Protein AF-A0A9E2HJ17-F1 (afdb_monomer)

Solvent-accessible surface area (backbone atoms only — not comparable to full-atom values): 7334 Å² total; per-residue (Å²): 143,84,84,82,85,88,83,82,88,79,86,78,78,77,70,79,80,79,81,76,82,75,83,79,79,85,82,85,79,86,77,87,84,77,80,86,68,74,81,75,78,75,72,76,76,57,69,73,52,72,74,50,49,52,50,39,51,53,25,51,50,48,34,54,52,42,54,51,50,44,49,52,54,50,54,52,13,62,75,70,77,48,70,49,74,68,57,48,53,50,44,53,54,44,50,54,50,38,52,55,27,49,51,52,39,54,54,53,52,53,48,50,74,102

pLDDT: mean 78.26, std 23.68, range [36.0, 98.75]

Structure (mmCIF, N/CA/C/O backbone):
data_AF-A0A9E2HJ17-F1
#
_entry.id   AF-A0A9E2HJ17-F1
#
loop_
_atom_site.group_PDB
_atom_site.id
_atom_site.type_symbol
_atom_site.label_atom_id
_atom_site.label_alt_id
_atom_site.label_comp_id
_atom_site.label_asym_id
_atom_site.label_entity_id
_atom_site.label_seq_id
_atom_site.pdbx_PDB_ins_code
_atom_site.Cartn_x
_atom_site.Cartn_y
_atom_site.Cartn_z
_atom_site.occupancy
_atom_site.B_iso_or_equiv
_atom_site.auth_seq_id
_atom_site.auth_comp_id
_atom_site.auth_asym_id
_atom_site.auth_atom_id
_atom_site.pdbx_PDB_model_num
ATOM 1 N N . MET A 1 1 ? -19.954 -26.452 17.929 1.00 43.22 1 MET A N 1
ATOM 2 C CA . MET A 1 1 ? -19.230 -27.488 17.163 1.00 43.22 1 MET A CA 1
ATOM 3 C C . MET A 1 1 ? -20.117 -28.012 16.048 1.00 43.22 1 MET A C 1
ATOM 5 O O . MET A 1 1 ? -21.086 -28.692 16.349 1.00 43.22 1 MET A O 1
ATOM 9 N N . LYS A 1 2 ? -19.811 -27.664 14.796 1.00 36.91 2 LYS A N 1
ATOM 10 C CA . LYS A 1 2 ? -20.269 -28.336 13.571 1.00 36.91 2 LYS A CA 1
ATOM 11 C C . LYS A 1 2 ? -19.187 -28.067 12.529 1.00 36.91 2 LYS A C 1
ATOM 13 O O . LYS A 1 2 ? -18.967 -26.927 12.139 1.00 36.91 2 LYS A O 1
ATOM 18 N N . LEU A 1 3 ? -18.428 -29.116 12.251 1.00 43.62 3 LEU A N 1
ATOM 19 C CA . LEU A 1 3 ? -17.345 -29.163 11.284 1.00 43.62 3 LEU A CA 1
ATOM 20 C C . LEU A 1 3 ? -17.895 -29.310 9.864 1.00 43.62 3 LEU A C 1
ATOM 22 O O . LEU A 1 3 ? -19.017 -29.781 9.682 1.00 43.62 3 LEU A O 1
ATOM 26 N N . ALA A 1 4 ? -16.969 -29.067 8.935 1.00 42.72 4 ALA A N 1
ATOM 27 C CA . ALA A 1 4 ? -16.824 -29.656 7.605 1.00 42.72 4 ALA A CA 1
ATOM 28 C C . ALA A 1 4 ? -17.334 -28.763 6.457 1.00 42.72 4 ALA A C 1
ATOM 30 O O . ALA A 1 4 ? -18.522 -28.497 6.350 1.00 42.72 4 ALA A O 1
ATOM 31 N N . LEU A 1 5 ? -16.436 -28.112 5.709 1.00 40.88 5 LEU A N 1
ATOM 32 C CA . LEU A 1 5 ? -15.551 -28.643 4.650 1.00 40.88 5 LEU A CA 1
ATOM 33 C C . LEU A 1 5 ? -16.225 -28.595 3.267 1.00 40.88 5 LEU A C 1
ATOM 35 O O . LEU A 1 5 ? -17.359 -29.024 3.104 1.00 40.88 5 LEU A O 1
ATOM 39 N N . VAL A 1 6 ? -15.405 -28.199 2.286 1.00 38.47 6 VAL A N 1
ATOM 40 C CA . VAL A 1 6 ? -15.526 -28.383 0.827 1.00 38.47 6 VAL A CA 1
ATOM 41 C C . VAL A 1 6 ? -16.200 -27.258 0.029 1.00 38.47 6 VAL A C 1
ATOM 43 O O . VAL A 1 6 ? -17.416 -27.204 -0.092 1.00 38.47 6 VAL A O 1
ATOM 46 N N . ALA A 1 7 ? -15.365 -26.458 -0.647 1.00 37.69 7 ALA A N 1
ATOM 47 C CA . ALA A 1 7 ? -15.406 -26.325 -2.110 1.00 37.69 7 ALA A CA 1
ATOM 48 C C . ALA A 1 7 ? -14.072 -25.753 -2.636 1.00 37.69 7 ALA A C 1
ATOM 50 O O . ALA A 1 7 ? -13.861 -24.548 -2.726 1.00 37.69 7 ALA A O 1
ATOM 51 N N . LEU A 1 8 ? -13.158 -26.675 -2.942 1.00 44.56 8 LEU A N 1
ATOM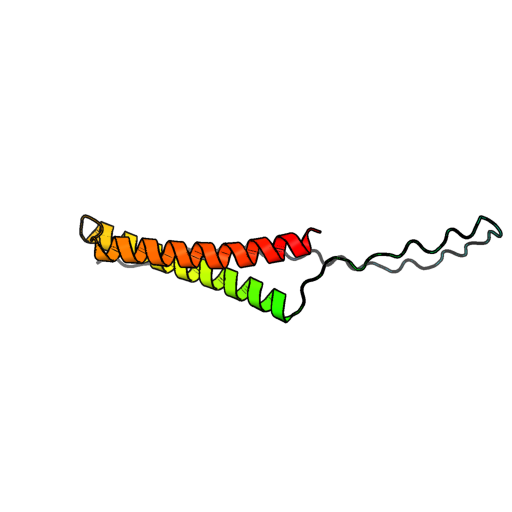 52 C CA . LEU A 1 8 ? -12.113 -26.531 -3.959 1.00 44.56 8 LEU A CA 1
ATOM 53 C C . LEU A 1 8 ? -12.779 -26.422 -5.352 1.00 44.56 8 LEU A C 1
ATOM 55 O O . LEU A 1 8 ? -13.918 -26.863 -5.489 1.00 44.56 8 LEU A O 1
ATOM 59 N N . LEU A 1 9 ? -12.018 -25.960 -6.360 1.00 36.00 9 LEU A N 1
ATOM 60 C CA . LEU A 1 9 ? -12.341 -25.761 -7.796 1.00 36.00 9 LEU A CA 1
ATOM 61 C C . LEU A 1 9 ? -12.980 -24.386 -8.113 1.00 36.00 9 LEU A C 1
ATOM 63 O O . LEU A 1 9 ? -14.038 -24.061 -7.603 1.00 36.00 9 LEU A O 1
ATOM 67 N N . ALA A 1 10 ? -12.419 -23.513 -8.954 1.00 40.06 10 ALA A N 1
ATOM 68 C CA . ALA A 1 10 ? -11.707 -23.782 -10.195 1.00 40.06 10 ALA A CA 1
ATOM 69 C C . ALA A 1 10 ? -10.599 -22.744 -10.451 1.00 40.06 10 ALA A C 1
ATOM 71 O O . ALA A 1 10 ? -10.860 -21.561 -10.664 1.00 40.06 10 ALA A O 1
ATOM 72 N N . ALA A 1 11 ? -9.354 -23.216 -10.503 1.00 40.12 11 ALA A N 1
ATOM 73 C CA . ALA A 1 11 ? -8.292 -22.513 -11.201 1.00 40.12 11 ALA A CA 1
ATOM 74 C C . ALA A 1 11 ? -8.586 -22.617 -12.705 1.00 40.12 11 ALA A C 1
ATOM 76 O O . ALA A 1 11 ? -8.308 -23.637 -13.336 1.00 40.12 11 ALA A O 1
ATOM 77 N N . ALA A 1 12 ? -9.200 -21.582 -13.274 1.00 42.56 12 ALA A N 1
ATOM 78 C CA . ALA A 1 12 ? -9.213 -21.398 -14.715 1.00 42.56 12 ALA A CA 1
ATOM 79 C C . ALA A 1 12 ? -7.784 -21.038 -15.134 1.00 42.56 12 ALA A C 1
ATOM 81 O O . ALA A 1 12 ? -7.357 -19.889 -15.038 1.00 42.56 12 ALA A O 1
ATOM 82 N N . VAL A 1 13 ? -7.027 -22.054 -15.544 1.00 42.28 13 VAL A N 1
ATOM 83 C CA . VAL A 1 13 ? -5.746 -21.893 -16.228 1.00 42.28 13 VAL A CA 1
ATOM 84 C C . VAL A 1 13 ? -6.040 -21.199 -17.555 1.00 42.28 13 VAL A C 1
ATOM 86 O O . VAL A 1 13 ? -6.326 -21.838 -18.565 1.00 42.28 13 VAL A O 1
ATOM 89 N N . ALA A 1 14 ? -6.011 -19.870 -17.547 1.00 42.00 14 ALA A N 1
ATOM 90 C CA . ALA A 1 14 ? -5.813 -19.094 -18.755 1.00 42.00 14 ALA A CA 1
ATOM 91 C C . ALA A 1 14 ? -4.379 -19.382 -19.213 1.00 42.00 14 ALA A C 1
ATOM 93 O O . ALA A 1 14 ? -3.420 -18.786 -18.727 1.00 42.00 14 ALA A O 1
ATOM 94 N N . ALA A 1 15 ? -4.223 -20.384 -20.078 1.00 49.59 15 ALA A N 1
ATOM 95 C CA . ALA A 1 15 ? -2.949 -20.662 -20.715 1.00 49.59 15 ALA A CA 1
ATOM 96 C C . ALA A 1 15 ? -2.465 -19.381 -21.422 1.00 49.59 15 ALA A C 1
ATOM 98 O O . ALA A 1 15 ? -3.248 -18.772 -22.159 1.00 49.59 15 ALA A O 1
ATOM 99 N N . PRO A 1 16 ? -1.207 -18.949 -21.237 1.00 48.25 16 PRO A N 1
ATOM 100 C CA . PRO A 1 16 ? -0.665 -17.892 -22.067 1.00 48.25 16 PRO A CA 1
ATOM 101 C C . PRO A 1 16 ? -0.603 -18.419 -23.501 1.00 48.25 16 PRO A C 1
ATOM 103 O O . PRO A 1 16 ? 0.010 -19.451 -23.778 1.00 48.25 16 PRO A O 1
ATOM 106 N N . VAL A 1 17 ? -1.264 -17.717 -24.419 1.00 57.00 17 VAL A N 1
ATOM 107 C CA . VAL A 1 17 ? -1.100 -17.928 -25.856 1.00 57.00 17 VAL A CA 1
ATOM 108 C C . VAL A 1 17 ? 0.362 -17.633 -26.175 1.00 57.00 17 VAL A C 1
ATOM 110 O O . VAL A 1 17 ? 0.777 -16.478 -26.242 1.00 57.00 17 VAL A O 1
ATOM 113 N N . VAL A 1 18 ? 1.169 -18.683 -26.320 1.00 50.75 18 VAL A N 1
ATOM 114 C CA . VAL A 1 18 ? 2.551 -18.560 -26.781 1.00 50.75 18 VAL A CA 1
ATOM 115 C C . VAL A 1 18 ? 2.488 -18.210 -28.263 1.00 50.75 18 VAL A C 1
ATOM 117 O O . VAL A 1 18 ? 2.288 -19.070 -29.119 1.00 50.75 18 VAL A O 1
ATOM 120 N N . TYR A 1 19 ? 2.615 -16.922 -28.566 1.00 44.03 19 TYR A N 1
ATOM 121 C CA . TYR A 1 19 ? 2.801 -16.450 -29.929 1.00 44.03 19 TYR A CA 1
ATOM 122 C C . TYR A 1 19 ? 4.219 -16.823 -30.367 1.00 44.03 19 TYR A C 1
ATOM 124 O O . TYR A 1 19 ? 5.188 -16.161 -30.000 1.00 44.03 19 TYR A O 1
ATOM 132 N N . VAL A 1 20 ? 4.351 -17.918 -31.114 1.00 52.19 20 VAL A N 1
ATOM 133 C CA . VAL A 1 20 ? 5.590 -18.259 -31.819 1.00 52.19 20 VAL A CA 1
ATOM 134 C C . VAL A 1 20 ? 5.582 -17.468 -33.127 1.00 52.19 20 VAL A C 1
ATOM 136 O O . VAL A 1 20 ? 4.769 -17.777 -34.001 1.00 52.19 20 VAL A O 1
ATOM 139 N N . PRO A 1 21 ? 6.435 -16.444 -33.310 1.00 45.16 21 PRO A N 1
ATOM 140 C CA . PRO A 1 21 ? 6.571 -15.828 -34.615 1.00 45.16 21 PRO A CA 1
ATOM 141 C C . PRO A 1 21 ? 7.279 -16.835 -35.523 1.00 45.16 21 PRO A C 1
ATOM 143 O O . PRO A 1 21 ? 8.472 -17.093 -35.382 1.00 45.16 21 PRO A O 1
ATOM 146 N N . THR A 1 22 ? 6.537 -17.428 -36.451 1.00 54.09 22 THR A N 1
ATOM 147 C CA . THR A 1 22 ? 7.115 -18.122 -37.602 1.00 54.09 22 THR A CA 1
ATOM 148 C C . THR A 1 22 ? 7.968 -17.121 -38.388 1.00 54.09 22 THR A C 1
ATOM 150 O O . THR A 1 22 ? 7.414 -16.113 -38.844 1.00 54.09 22 THR A O 1
ATOM 153 N N . PRO A 1 23 ? 9.282 -17.337 -38.585 1.00 48.03 23 PRO A N 1
ATOM 154 C CA . PRO A 1 23 ? 10.014 -16.572 -39.579 1.00 48.03 23 PRO A CA 1
ATOM 155 C C . PRO A 1 23 ? 9.534 -17.037 -40.958 1.00 48.03 23 PRO A C 1
ATOM 157 O O . PRO A 1 23 ? 9.939 -18.088 -41.445 1.00 48.03 23 PRO A O 1
ATOM 160 N N . SER A 1 24 ? 8.621 -16.282 -41.573 1.00 44.19 24 SER A N 1
ATOM 161 C CA . SER A 1 24 ? 8.373 -16.424 -43.007 1.00 44.19 24 SER A CA 1
ATOM 162 C C . SER A 1 24 ? 9.595 -15.902 -43.747 1.00 44.19 24 SER A C 1
ATOM 164 O O . SER A 1 24 ? 9.888 -14.705 -43.728 1.00 44.19 24 SER A O 1
ATOM 166 N N . ASP A 1 25 ? 10.299 -16.829 -44.378 1.00 46.66 25 ASP A N 1
ATOM 167 C CA . ASP A 1 25 ? 11.351 -16.564 -45.340 1.00 46.66 25 ASP A CA 1
ATOM 168 C C . ASP A 1 25 ? 10.880 -15.694 -46.518 1.00 46.66 25 ASP A C 1
ATOM 170 O O . ASP A 1 25 ? 9.713 -15.683 -46.913 1.00 46.66 25 ASP A O 1
ATOM 174 N N . ALA A 1 26 ? 11.881 -15.043 -47.116 1.00 52.41 26 ALA A N 1
ATOM 175 C CA . ALA A 1 26 ? 11.911 -14.455 -48.453 1.00 52.41 26 ALA A CA 1
ATOM 176 C C . ALA A 1 26 ? 11.188 -13.110 -48.671 1.00 52.41 26 ALA A C 1
ATOM 178 O O . ALA A 1 26 ? 10.121 -13.021 -49.273 1.00 52.41 26 ALA A O 1
ATOM 179 N N . GLN A 1 27 ? 11.892 -12.015 -48.366 1.00 49.31 27 GLN A N 1
ATOM 180 C CA . GLN A 1 27 ? 11.769 -10.786 -49.158 1.00 49.31 27 GLN A CA 1
ATOM 181 C C . GLN A 1 27 ? 13.082 -10.508 -49.897 1.00 49.31 27 GLN A C 1
ATOM 183 O O . GLN A 1 27 ? 13.979 -9.838 -49.390 1.00 49.31 27 GLN A O 1
ATOM 188 N N . VAL A 1 28 ? 13.184 -11.004 -51.134 1.00 52.47 28 VAL A N 1
ATOM 189 C CA . VAL A 1 28 ? 14.152 -10.495 -52.113 1.00 52.47 28 VAL A CA 1
ATOM 190 C C . VAL A 1 28 ? 13.616 -9.155 -52.611 1.00 52.47 28 VAL A C 1
ATOM 192 O O . VAL A 1 28 ? 12.711 -9.105 -53.441 1.00 52.47 28 VAL A O 1
ATOM 195 N N . ARG A 1 29 ? 14.146 -8.049 -52.082 1.00 47.75 29 ARG A N 1
ATOM 196 C CA . ARG A 1 29 ? 13.788 -6.702 -52.539 1.00 47.75 29 ARG A CA 1
ATOM 197 C C . ARG A 1 29 ? 14.810 -6.220 -53.566 1.00 47.75 29 ARG A C 1
ATOM 199 O O . ARG A 1 29 ? 15.826 -5.621 -53.227 1.00 47.75 29 ARG A O 1
ATOM 206 N N . VAL A 1 30 ? 14.518 -6.499 -54.834 1.00 53.19 30 VAL A N 1
ATOM 207 C CA . VAL A 1 30 ? 15.113 -5.811 -55.987 1.00 53.19 30 VAL A CA 1
ATOM 208 C C . VAL A 1 30 ? 14.512 -4.406 -56.023 1.00 53.19 30 VAL A C 1
ATOM 210 O O . VAL A 1 30 ? 13.292 -4.258 -56.027 1.00 53.19 30 VAL A O 1
ATOM 213 N N . GLY A 1 31 ? 15.341 -3.366 -55.989 1.00 48.31 31 GLY A N 1
ATOM 214 C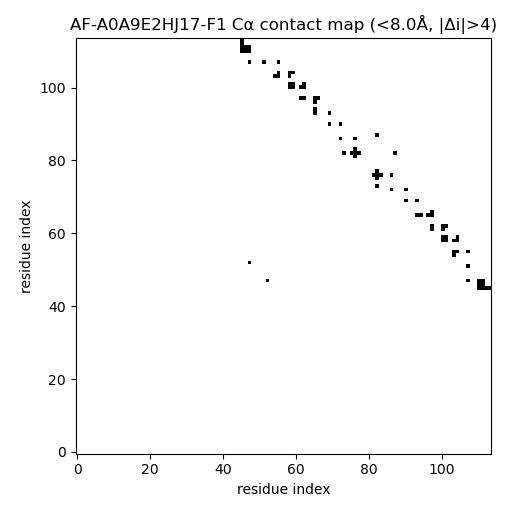 CA . GLY A 1 31 ? 14.846 -1.989 -56.006 1.00 48.31 31 GLY A CA 1
ATOM 215 C C . GLY A 1 31 ? 15.884 -0.984 -55.542 1.00 48.31 31 GLY A C 1
ATOM 216 O O . GLY A 1 31 ? 15.854 -0.509 -54.411 1.00 48.31 31 GLY A O 1
ATOM 217 N N . SER A 1 32 ? 16.816 -0.675 -56.436 1.00 56.75 32 SER A N 1
ATOM 218 C CA . SER A 1 32 ? 17.739 0.447 -56.334 1.00 56.75 32 SER A CA 1
ATOM 219 C C . SER A 1 32 ? 16.993 1.779 -56.186 1.00 56.75 32 SER A C 1
ATOM 221 O O . SER A 1 32 ? 16.205 2.142 -57.055 1.00 56.75 32 SER A O 1
ATOM 223 N N . GLY A 1 33 ? 17.336 2.540 -55.145 1.00 59.94 33 GLY A N 1
ATOM 224 C CA . GLY A 1 33 ? 17.196 3.997 -55.133 1.00 59.94 33 GLY A CA 1
ATOM 225 C C . GLY A 1 33 ? 15.937 4.562 -54.474 1.00 59.94 33 GLY A C 1
ATOM 226 O O . GLY A 1 33 ? 14.975 4.895 -55.150 1.00 59.94 33 GLY A O 1
ATOM 227 N N . ALA A 1 34 ? 16.015 4.831 -53.169 1.00 46.91 34 ALA A N 1
ATOM 228 C CA . ALA A 1 34 ? 15.338 5.972 -52.553 1.00 46.91 34 ALA A CA 1
ATOM 229 C C . ALA A 1 34 ? 16.028 6.325 -51.226 1.00 46.91 34 ALA A C 1
ATOM 231 O O . ALA A 1 34 ? 16.000 5.555 -50.275 1.00 46.91 34 ALA A O 1
ATOM 232 N N . ARG A 1 35 ? 16.706 7.477 -51.243 1.00 50.38 35 ARG A N 1
ATOM 233 C CA . ARG A 1 35 ? 17.081 8.376 -50.138 1.00 50.38 35 ARG A CA 1
ATOM 234 C C . ARG A 1 35 ? 17.291 7.733 -48.761 1.00 50.38 35 ARG A C 1
ATOM 236 O O . ARG A 1 35 ? 16.365 7.364 -48.053 1.00 50.38 35 ARG A O 1
ATOM 243 N N . ARG A 1 36 ? 18.567 7.710 -48.382 1.00 52.72 36 ARG A N 1
ATOM 244 C CA . ARG A 1 36 ? 19.105 7.360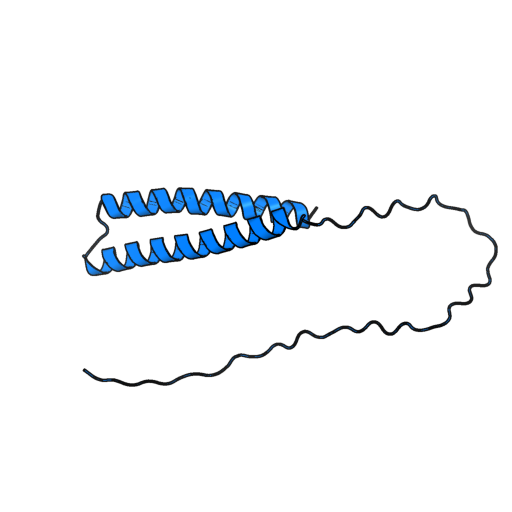 -47.070 1.00 52.72 36 ARG A CA 1
ATOM 245 C C . ARG A 1 36 ? 18.594 8.364 -46.025 1.00 52.72 36 ARG A C 1
ATOM 247 O O . ARG A 1 36 ? 19.293 9.319 -45.702 1.00 52.72 36 ARG A O 1
ATOM 254 N N . ASP A 1 37 ? 17.373 8.169 -45.530 1.00 58.44 37 ASP A N 1
ATOM 255 C CA . ASP A 1 37 ? 16.981 8.739 -44.243 1.00 58.44 37 ASP A CA 1
ATOM 256 C C . ASP A 1 37 ? 18.007 8.258 -43.202 1.00 58.44 37 ASP A C 1
ATOM 258 O O . ASP A 1 37 ? 18.357 7.068 -43.195 1.00 58.44 37 ASP A O 1
ATOM 262 N N . PRO A 1 38 ? 18.561 9.146 -42.358 1.00 62.00 38 PRO A N 1
ATOM 263 C CA . PRO A 1 38 ? 19.445 8.710 -41.288 1.00 62.00 38 PRO A CA 1
ATOM 264 C C . PRO A 1 38 ? 18.683 7.695 -40.425 1.00 62.00 38 PRO A C 1
ATOM 266 O O . PRO A 1 38 ? 17.490 7.896 -40.179 1.00 62.00 38 PRO A O 1
ATOM 269 N N . PRO A 1 39 ? 19.325 6.602 -39.966 1.00 62.44 39 PRO A N 1
ATOM 270 C CA . PRO A 1 39 ? 18.647 5.599 -39.161 1.00 62.44 39 PRO A C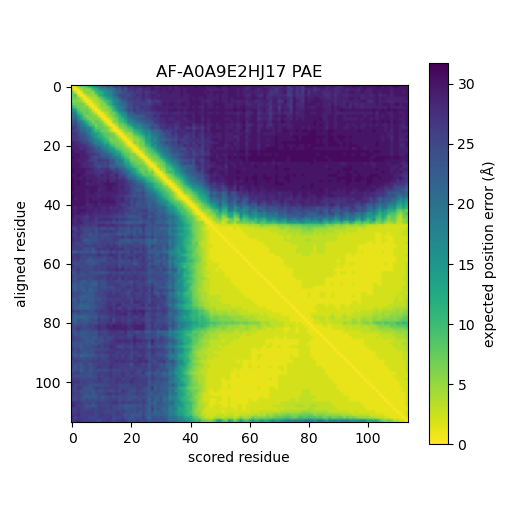A 1
ATOM 271 C C . PRO A 1 39 ? 18.029 6.301 -37.956 1.00 62.44 39 PRO A C 1
ATOM 273 O O . PRO A 1 39 ? 18.735 6.851 -37.106 1.00 62.44 39 PRO A O 1
ATOM 276 N N . ARG A 1 40 ? 16.693 6.330 -37.921 1.00 61.81 40 ARG A N 1
ATOM 277 C CA . ARG A 1 40 ? 15.915 6.818 -36.788 1.00 61.81 40 ARG A CA 1
ATOM 278 C C . ARG A 1 40 ? 16.433 6.030 -35.592 1.00 61.81 40 ARG A C 1
ATOM 280 O O . ARG A 1 40 ? 16.278 4.813 -35.563 1.00 61.81 40 ARG A O 1
ATOM 287 N N . ARG A 1 41 ? 17.149 6.690 -34.674 1.00 60.69 41 ARG A N 1
ATOM 288 C CA . ARG A 1 41 ? 17.698 6.033 -33.484 1.00 60.69 41 ARG A CA 1
ATOM 289 C C . ARG A 1 41 ? 16.512 5.426 -32.747 1.00 60.69 41 ARG A C 1
ATOM 291 O O . ARG A 1 41 ? 15.724 6.159 -32.155 1.00 60.69 41 ARG A O 1
ATOM 298 N N . VAL A 1 42 ? 16.345 4.112 -32.856 1.00 61.88 42 VAL A N 1
ATOM 299 C CA . VAL A 1 42 ? 15.340 3.376 -32.098 1.00 61.88 42 VAL A CA 1
ATOM 300 C C . VAL A 1 42 ? 15.774 3.528 -30.651 1.00 61.88 42 VAL A C 1
ATOM 302 O O . VAL A 1 42 ? 16.797 2.980 -30.242 1.00 61.88 42 VAL A O 1
ATOM 305 N N . ARG A 1 43 ? 15.079 4.390 -29.907 1.00 64.06 43 ARG A N 1
ATOM 306 C CA . ARG A 1 43 ? 15.336 4.542 -28.480 1.00 64.06 43 ARG A CA 1
ATOM 307 C C . ARG A 1 43 ? 15.065 3.172 -27.850 1.00 64.06 43 ARG A C 1
ATOM 309 O O . ARG A 1 43 ? 14.035 2.580 -28.182 1.00 64.06 43 ARG A O 1
ATOM 316 N N . PRO A 1 44 ? 15.969 2.643 -27.009 1.00 67.12 44 PRO A N 1
ATOM 317 C CA . PRO A 1 44 ? 15.689 1.421 -26.273 1.00 67.12 44 PRO A CA 1
ATOM 318 C C . PRO A 1 44 ? 14.349 1.576 -25.560 1.00 67.12 44 PRO A C 1
ATOM 320 O O . PRO A 1 44 ? 14.075 2.649 -25.015 1.00 67.12 44 PRO A O 1
ATOM 323 N N . ALA A 1 45 ? 13.520 0.532 -25.607 1.00 69.88 45 ALA A N 1
ATOM 324 C CA . ALA A 1 45 ? 12.276 0.521 -24.855 1.00 69.88 45 ALA A CA 1
ATOM 325 C C . ALA A 1 45 ? 12.576 0.804 -23.371 1.00 69.88 45 ALA A C 1
ATOM 327 O O . ALA A 1 45 ? 13.653 0.426 -22.889 1.00 69.88 45 ALA A O 1
ATOM 328 N N . PRO A 1 46 ? 11.661 1.459 -22.650 1.00 77.88 46 PRO A N 1
ATOM 329 C CA . PRO A 1 46 ? 11.854 1.761 -21.242 1.00 77.88 46 PRO A CA 1
ATOM 330 C C . PRO A 1 46 ? 11.906 0.432 -20.496 1.00 77.88 46 PRO A C 1
ATOM 332 O O . PRO A 1 46 ? 11.043 -0.426 -20.677 1.00 77.88 46 PRO A O 1
ATOM 335 N N . ARG A 1 47 ? 12.966 0.221 -19.721 1.00 87.44 47 ARG A N 1
ATOM 336 C CA . ARG A 1 47 ? 13.160 -0.995 -18.932 1.00 87.44 47 ARG A CA 1
ATOM 337 C C . ARG A 1 47 ? 13.647 -0.610 -17.548 1.00 87.44 47 ARG A C 1
ATOM 339 O O . ARG A 1 47 ? 14.415 0.348 -17.401 1.00 87.44 47 ARG A O 1
ATOM 346 N N . LEU A 1 48 ? 13.173 -1.350 -16.559 1.00 92.75 48 LEU A N 1
ATOM 347 C CA . LEU A 1 48 ? 13.743 -1.325 -15.225 1.00 92.75 48 LEU A CA 1
ATOM 348 C C . LEU A 1 48 ? 15.071 -2.088 -15.241 1.00 92.75 48 LEU A C 1
ATOM 350 O O . LEU A 1 48 ? 15.306 -2.949 -16.092 1.00 92.75 48 LEU A O 1
ATOM 354 N N . THR A 1 49 ? 15.977 -1.720 -14.345 1.00 94.94 49 THR A N 1
ATOM 355 C CA . THR A 1 49 ? 17.105 -2.590 -14.004 1.00 94.94 49 THR A CA 1
ATOM 356 C C . THR A 1 49 ? 16.613 -3.729 -13.111 1.00 94.94 49 THR A C 1
ATOM 358 O O . THR A 1 49 ? 15.586 -3.590 -12.456 1.00 94.94 49 THR A O 1
ATOM 361 N N . GLU A 1 50 ? 17.362 -4.827 -13.021 1.00 95.31 50 GLU A N 1
ATOM 362 C CA . GLU A 1 50 ? 17.040 -5.948 -12.118 1.00 95.31 50 GLU A CA 1
ATOM 363 C C . GLU A 1 50 ? 16.803 -5.466 -10.674 1.00 95.31 50 GLU A C 1
ATOM 365 O O . GLU A 1 50 ? 15.758 -5.716 -10.088 1.00 95.31 50 GLU A O 1
ATOM 370 N N . ALA A 1 51 ? 17.694 -4.614 -10.156 1.00 96.94 51 ALA A N 1
ATOM 371 C CA . ALA A 1 51 ? 17.542 -4.024 -8.826 1.00 96.94 51 ALA A CA 1
ATOM 372 C C . ALA A 1 51 ? 16.305 -3.113 -8.673 1.00 96.94 51 ALA A C 1
ATOM 374 O O . ALA A 1 51 ? 15.848 -2.876 -7.557 1.00 96.94 51 ALA A O 1
ATOM 375 N N . GLU A 1 52 ? 15.792 -2.531 -9.757 1.00 97.38 52 GLU A N 1
ATOM 376 C CA . GLU A 1 52 ? 14.545 -1.760 -9.738 1.00 97.38 52 GLU A CA 1
ATOM 377 C C . GLU A 1 52 ? 13.318 -2.673 -9.793 1.00 97.38 52 GLU A C 1
ATOM 379 O O . GLU A 1 52 ? 12.341 -2.397 -9.103 1.00 97.38 52 GLU A O 1
ATOM 384 N N . GLU A 1 53 ? 13.369 -3.763 -10.559 1.00 96.94 53 GLU A N 1
ATOM 385 C CA . GLU A 1 53 ? 12.317 -4.784 -10.569 1.00 96.94 53 GLU A CA 1
ATOM 386 C C . GLU A 1 53 ? 12.174 -5.423 -9.186 1.00 96.94 53 GLU A C 1
ATOM 388 O O . GLU A 1 53 ? 11.069 -5.455 -8.646 1.00 96.94 53 GLU A O 1
ATOM 393 N N . ASP A 1 54 ? 13.289 -5.801 -8.558 1.00 98.12 54 ASP A N 1
ATOM 394 C CA . ASP A 1 54 ? 13.309 -6.336 -7.193 1.00 98.12 54 ASP A CA 1
ATOM 395 C C . ASP A 1 54 ? 12.692 -5.359 -6.189 1.00 98.12 54 ASP A C 1
ATOM 397 O O . ASP A 1 54 ? 11.871 -5.739 -5.356 1.00 98.12 54 ASP A O 1
ATOM 401 N N . ARG A 1 55 ? 13.037 -4.067 -6.286 1.00 97.88 55 ARG A N 1
ATOM 402 C CA . ARG A 1 55 ? 12.442 -3.026 -5.432 1.00 97.88 55 ARG A CA 1
ATOM 403 C C . ARG A 1 55 ? 10.948 -2.859 -5.676 1.00 97.88 55 ARG A C 1
ATOM 405 O O . ARG A 1 55 ? 10.219 -2.599 -4.724 1.00 97.88 55 ARG A O 1
ATOM 412 N N . MET A 1 56 ? 10.491 -2.974 -6.922 1.00 98.00 56 MET A N 1
ATOM 413 C CA . MET A 1 56 ? 9.069 -2.890 -7.249 1.00 98.00 56 MET A CA 1
ATOM 414 C C . MET A 1 56 ? 8.301 -4.071 -6.652 1.00 98.00 56 MET A C 1
ATOM 416 O O . MET A 1 56 ? 7.235 -3.862 -6.077 1.00 98.00 56 MET A O 1
ATOM 420 N N . TYR A 1 57 ? 8.835 -5.291 -6.761 1.00 98.06 57 TYR A N 1
ATOM 421 C CA . TYR A 1 57 ? 8.229 -6.473 -6.149 1.00 98.06 57 TYR A CA 1
ATOM 422 C C . TYR A 1 57 ? 8.213 -6.369 -4.625 1.00 98.06 57 TYR A C 1
ATOM 424 O O . TYR A 1 57 ? 7.146 -6.483 -4.034 1.00 98.06 57 TYR A O 1
ATOM 432 N N . ALA A 1 58 ? 9.339 -6.011 -4.004 1.00 98.50 58 ALA A N 1
ATOM 433 C CA . ALA A 1 58 ? 9.415 -5.818 -2.558 1.00 98.50 58 ALA A CA 1
ATOM 434 C C . ALA A 1 58 ? 8.431 -4.748 -2.050 1.00 98.50 58 ALA A C 1
ATOM 436 O O . ALA A 1 58 ? 7.792 -4.935 -1.020 1.00 98.50 58 ALA A O 1
ATOM 437 N N . ALA A 1 59 ? 8.263 -3.639 -2.780 1.00 98.56 59 ALA A N 1
ATOM 438 C CA . ALA A 1 59 ? 7.293 -2.606 -2.418 1.00 98.56 59 A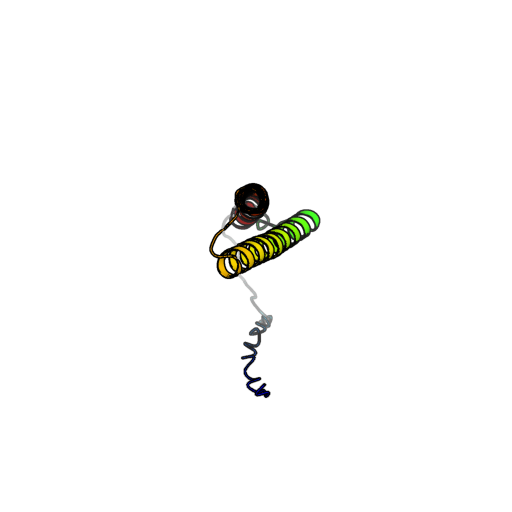LA A CA 1
ATOM 439 C C . ALA A 1 59 ? 5.840 -3.097 -2.540 1.00 98.56 59 ALA A C 1
ATOM 441 O O . ALA A 1 59 ? 4.995 -2.716 -1.733 1.00 98.56 59 ALA A O 1
ATOM 442 N N . ARG A 1 60 ? 5.532 -3.944 -3.530 1.00 98.62 60 ARG A N 1
ATOM 443 C CA . ARG A 1 60 ? 4.203 -4.560 -3.674 1.00 98.62 60 ARG A CA 1
ATOM 444 C C . ARG A 1 60 ? 3.920 -5.555 -2.552 1.00 98.62 60 ARG A C 1
ATOM 446 O O . ARG A 1 60 ? 2.823 -5.519 -2.002 1.00 98.62 60 ARG A O 1
ATOM 453 N N . ASP A 1 61 ? 4.903 -6.370 -2.187 1.00 98.75 61 ASP A N 1
ATOM 454 C CA . ASP A 1 61 ? 4.797 -7.294 -1.057 1.00 98.75 61 ASP A CA 1
ATOM 455 C C . ASP A 1 61 ? 4.594 -6.523 0.256 1.00 98.75 61 ASP A C 1
ATOM 457 O O . ASP A 1 61 ? 3.670 -6.827 1.007 1.00 98.75 61 ASP A O 1
ATOM 461 N N . GLU A 1 62 ? 5.346 -5.438 0.484 1.00 98.50 62 GLU A N 1
ATOM 462 C CA . GLU A 1 62 ? 5.159 -4.590 1.669 1.00 98.50 62 GLU A CA 1
ATOM 463 C C . GLU A 1 62 ? 3.748 -3.982 1.732 1.00 98.50 62 GLU A C 1
ATOM 465 O O . GLU A 1 62 ? 3.167 -3.903 2.813 1.00 98.50 62 GLU A O 1
ATOM 470 N N . ILE A 1 63 ? 3.159 -3.575 0.601 1.00 98.75 63 ILE A N 1
ATOM 471 C CA . ILE A 1 63 ? 1.769 -3.088 0.575 1.00 98.75 63 ILE A CA 1
ATOM 472 C C . ILE A 1 63 ? 0.801 -4.188 1.018 1.00 98.75 63 ILE A C 1
ATOM 474 O O . ILE A 1 63 ? -0.087 -3.913 1.822 1.00 98.75 63 ILE A O 1
ATOM 478 N N . LEU A 1 64 ? 0.966 -5.414 0.514 1.00 98.62 64 LEU A N 1
ATOM 479 C CA . LEU A 1 64 ? 0.104 -6.545 0.870 1.00 98.62 64 LEU A CA 1
ATOM 480 C C . LEU A 1 64 ? 0.227 -6.913 2.352 1.00 98.62 64 LEU A C 1
ATOM 482 O O . LEU A 1 64 ? -0.790 -7.142 3.013 1.00 98.62 64 LEU A O 1
ATOM 486 N N . ASP A 1 65 ? 1.449 -6.925 2.878 1.00 98.62 65 ASP A N 1
ATOM 487 C CA . ASP A 1 65 ? 1.719 -7.200 4.288 1.00 98.62 65 ASP A CA 1
ATOM 488 C C . ASP A 1 65 ? 1.095 -6.126 5.185 1.00 98.62 65 ASP A C 1
ATOM 490 O O . ASP A 1 65 ? 0.369 -6.440 6.131 1.00 98.62 65 ASP A O 1
ATOM 494 N N . VAL A 1 66 ? 1.308 -4.850 4.851 1.00 98.69 66 VAL A N 1
ATOM 495 C CA . VAL A 1 66 ? 0.755 -3.720 5.605 1.00 98.69 66 VAL A CA 1
ATOM 496 C C . VAL A 1 66 ? -0.774 -3.702 5.543 1.00 98.69 66 VAL A C 1
ATOM 498 O O . VAL A 1 66 ? -1.422 -3.486 6.568 1.00 98.69 66 VAL A O 1
ATOM 501 N N . ASP A 1 67 ? -1.374 -3.959 4.378 1.00 98.69 67 ASP A N 1
ATOM 502 C CA . ASP A 1 67 ? -2.832 -4.026 4.235 1.00 98.69 67 ASP A CA 1
ATOM 503 C C . ASP A 1 67 ? -3.421 -5.182 5.058 1.00 98.69 67 ASP A C 1
ATOM 505 O O . ASP A 1 67 ? -4.461 -5.020 5.706 1.00 98.69 67 ASP A O 1
ATOM 509 N N . SER A 1 68 ? -2.721 -6.318 5.112 1.00 98.75 68 SER A N 1
ATOM 510 C CA . SER A 1 68 ? -3.094 -7.460 5.951 1.00 98.75 68 SER A CA 1
ATOM 511 C C . SER A 1 68 ? -3.003 -7.125 7.443 1.00 98.75 68 SER A C 1
ATOM 513 O O . SER A 1 68 ? -3.907 -7.455 8.212 1.00 98.75 68 SER A O 1
ATOM 515 N N . GLU A 1 69 ? -1.950 -6.429 7.870 1.00 98.62 69 GLU A N 1
ATOM 516 C CA . GLU A 1 69 ? -1.775 -6.004 9.261 1.00 98.62 69 GLU A CA 1
ATOM 517 C C . GLU A 1 69 ? -2.857 -5.002 9.691 1.00 98.62 69 GLU A C 1
ATOM 519 O O . GLU A 1 69 ? -3.492 -5.183 10.733 1.00 98.62 69 GLU A O 1
ATOM 524 N N . ILE A 1 70 ? -3.157 -4.003 8.852 1.00 98.62 70 ILE A N 1
ATOM 525 C CA . ILE A 1 70 ? -4.256 -3.054 9.087 1.00 98.62 70 ILE A CA 1
ATOM 526 C C . ILE A 1 70 ? -5.591 -3.797 9.217 1.00 98.62 70 ILE A C 1
ATOM 528 O O . ILE A 1 70 ? -6.382 -3.487 10.114 1.00 98.62 70 ILE A O 1
ATOM 532 N N . ALA A 1 71 ? -5.859 -4.771 8.343 1.00 98.62 71 ALA A N 1
ATOM 533 C CA . ALA A 1 71 ? -7.088 -5.558 8.392 1.00 98.62 71 ALA A CA 1
ATOM 534 C C . ALA A 1 71 ? -7.198 -6.359 9.700 1.00 98.62 71 ALA A C 1
ATOM 536 O O . ALA A 1 71 ? -8.252 -6.348 10.338 1.00 98.62 71 ALA A O 1
ATOM 537 N N . ASN A 1 72 ? -6.101 -6.975 10.147 1.00 98.50 72 ASN A N 1
ATOM 538 C CA . ASN A 1 72 ? -6.046 -7.716 11.409 1.00 98.50 72 ASN A CA 1
ATOM 539 C C . ASN A 1 72 ? -6.306 -6.814 12.627 1.00 98.50 72 ASN A C 1
ATOM 541 O O . ASN A 1 72 ? -7.078 -7.190 13.511 1.00 98.50 72 ASN A O 1
ATOM 545 N N . ILE A 1 73 ? -5.718 -5.610 12.669 1.00 98.19 73 ILE A N 1
ATOM 546 C CA . ILE A 1 73 ? -5.952 -4.646 13.759 1.00 98.19 73 ILE A CA 1
ATOM 547 C C . ILE A 1 73 ? -7.422 -4.210 13.785 1.00 98.19 73 ILE A C 1
ATOM 549 O O . ILE A 1 73 ? -8.037 -4.168 14.852 1.00 98.19 73 ILE A O 1
ATOM 553 N N . ARG A 1 74 ? -8.015 -3.932 12.617 1.00 98.12 74 ARG A N 1
ATOM 554 C CA . ARG A 1 74 ? -9.437 -3.567 12.509 1.00 98.12 74 ARG A CA 1
ATOM 555 C C . ARG A 1 74 ? -10.356 -4.689 12.983 1.00 98.12 74 ARG A C 1
ATOM 557 O O . ARG A 1 74 ? -11.235 -4.428 13.798 1.00 98.12 74 ARG A O 1
ATOM 564 N N . ALA A 1 75 ? -10.101 -5.928 12.568 1.00 98.06 75 ALA A N 1
ATOM 565 C CA . ALA A 1 75 ? -10.874 -7.090 13.005 1.00 98.06 75 ALA A CA 1
ATOM 566 C C . ALA A 1 75 ? -10.778 -7.324 14.527 1.00 98.06 75 ALA A C 1
ATOM 568 O O . ALA A 1 75 ? -11.769 -7.663 15.184 1.00 98.06 75 ALA A O 1
ATOM 569 N N . ALA A 1 76 ? -9.598 -7.098 15.116 1.00 96.06 76 ALA A N 1
ATOM 570 C CA . ALA A 1 76 ? -9.422 -7.147 16.565 1.00 96.06 76 ALA A CA 1
ATOM 571 C C . ALA A 1 76 ? -10.238 -6.052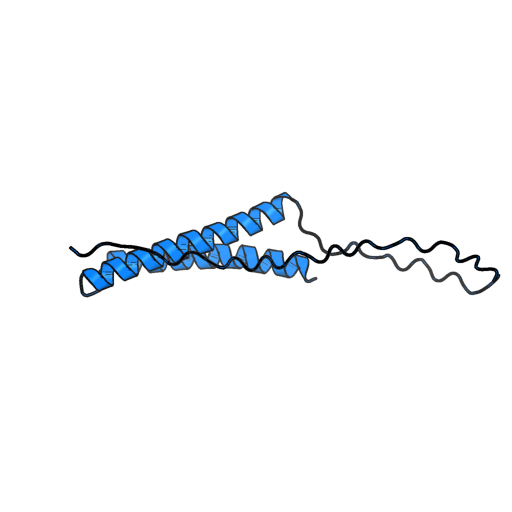 17.275 1.00 96.06 76 ALA A C 1
ATOM 573 O O . ALA A 1 76 ? -10.893 -6.336 18.278 1.00 96.06 76 ALA A O 1
ATOM 574 N N . GLY A 1 77 ? -10.248 -4.828 16.734 1.00 97.25 77 GLY A N 1
ATOM 575 C CA . GLY A 1 77 ? -11.068 -3.724 17.239 1.00 97.25 77 GLY A CA 1
ATOM 576 C C . GLY A 1 77 ? -12.568 -4.017 17.165 1.00 97.25 77 GLY A C 1
ATOM 577 O O . GLY A 1 77 ? -13.283 -3.820 18.142 1.00 97.25 77 GLY A O 1
ATOM 578 N N . GLU A 1 78 ? -13.056 -4.570 16.054 1.00 95.44 78 GLU A N 1
ATOM 579 C CA . GLU A 1 78 ? -14.463 -4.978 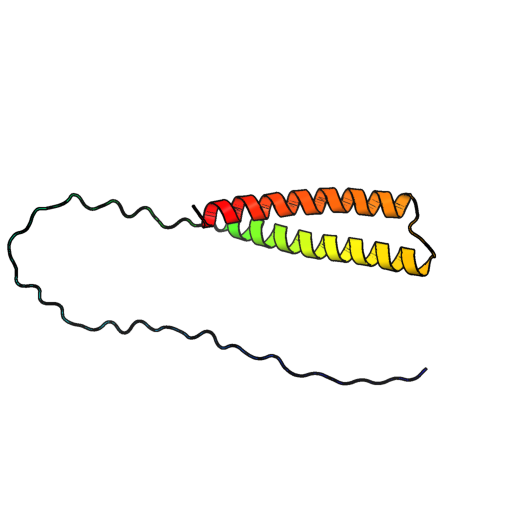15.905 1.00 95.44 78 GLU A CA 1
ATOM 580 C C . GLU A 1 78 ? -14.878 -6.011 16.963 1.00 95.44 78 GLU A C 1
ATOM 582 O O . GLU A 1 78 ? -15.942 -5.891 17.571 1.00 95.44 78 GLU A O 1
ATOM 587 N N . THR A 1 79 ? -14.002 -6.978 17.250 1.00 95.62 79 THR A N 1
ATOM 588 C CA . THR A 1 79 ? -14.228 -7.998 18.288 1.00 95.62 79 THR A CA 1
ATOM 589 C C . THR A 1 79 ? -14.234 -7.397 19.700 1.00 95.62 79 THR A C 1
ATOM 591 O O . THR A 1 79 ? -14.952 -7.878 20.576 1.00 95.62 79 THR A O 1
ATOM 594 N N . ALA A 1 80 ? -13.459 -6.333 19.926 1.00 95.19 80 ALA A N 1
ATOM 595 C CA . ALA A 1 80 ? -13.362 -5.625 21.202 1.00 95.19 80 ALA A CA 1
ATOM 596 C C . ALA A 1 80 ? -14.437 -4.534 21.401 1.00 95.19 80 ALA A C 1
ATOM 598 O O . ALA A 1 80 ? -14.501 -3.935 22.475 1.00 95.19 80 ALA A O 1
ATOM 599 N N . GLY A 1 81 ? -15.291 -4.278 20.401 1.00 96.75 81 GLY A N 1
ATOM 600 C CA . GLY A 1 81 ? -16.320 -3.231 20.445 1.00 96.75 81 GLY A CA 1
ATOM 601 C C . GLY A 1 81 ? -15.840 -1.835 20.019 1.00 96.75 81 GLY A C 1
ATOM 602 O O . GLY A 1 81 ? -16.545 -0.853 20.244 1.00 96.75 81 GLY A O 1
ATOM 603 N N . GLY A 1 82 ? -14.662 -1.736 19.403 1.00 96.00 82 GLY A N 1
ATOM 604 C CA . GLY A 1 82 ? -14.069 -0.504 18.888 1.00 96.00 82 GLY A CA 1
ATOM 605 C C . GLY A 1 82 ? -12.538 -0.561 18.858 1.00 96.00 82 GLY A C 1
ATOM 606 O O . GLY A 1 82 ? -11.921 -1.382 19.532 1.00 96.00 82 GLY A O 1
ATOM 607 N N . LEU A 1 83 ? -11.919 0.330 18.077 1.00 96.94 83 LEU A N 1
ATOM 608 C CA . LEU A 1 83 ? -10.463 0.504 18.062 1.00 96.94 83 LEU A CA 1
ATOM 609 C C . LEU A 1 83 ? -9.999 1.315 19.277 1.00 96.94 83 LEU A C 1
ATOM 611 O O . LEU A 1 83 ? -10.567 2.367 19.578 1.00 96.94 83 LEU A O 1
ATOM 615 N N . SER A 1 84 ? -8.937 0.857 19.943 1.00 97.56 84 SER A N 1
ATOM 616 C CA . SER A 1 84 ? -8.243 1.658 20.957 1.00 97.56 84 SER A CA 1
ATOM 617 C C . SER A 1 84 ? -7.432 2.793 20.315 1.00 97.56 84 SER A C 1
ATOM 619 O O . SER A 1 84 ? -7.142 2.773 19.116 1.00 97.56 84 SER A O 1
ATOM 621 N N . ALA A 1 85 ? -7.022 3.782 21.114 1.00 98.00 85 ALA A N 1
ATOM 622 C CA . ALA A 1 85 ? -6.172 4.874 20.635 1.00 98.00 85 ALA A CA 1
ATOM 623 C C . ALA A 1 85 ? -4.812 4.364 20.123 1.00 98.00 85 ALA A C 1
ATOM 625 O O . ALA A 1 85 ? -4.296 4.855 19.120 1.00 98.00 85 ALA A O 1
ATOM 626 N N . GLU A 1 86 ? -4.252 3.343 20.772 1.00 97.50 86 GLU A N 1
ATOM 627 C CA . GLU A 1 86 ? -3.003 2.698 20.364 1.00 97.50 86 GL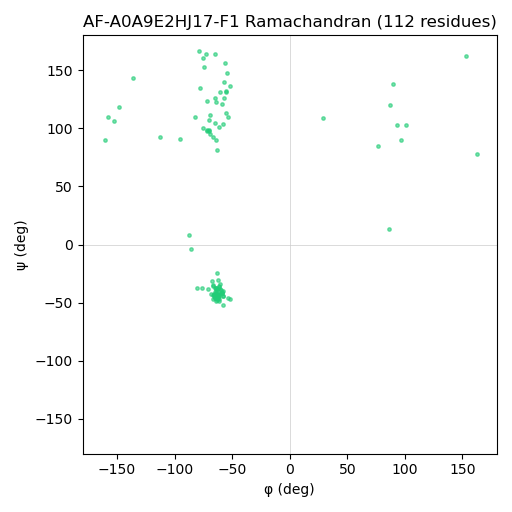U A CA 1
ATOM 628 C C . GLU A 1 86 ? -3.165 1.956 19.036 1.00 97.50 86 GLU A C 1
ATOM 630 O O . GLU A 1 86 ? -2.312 2.080 18.159 1.00 97.50 86 GLU A O 1
ATOM 635 N N . GLN A 1 87 ? -4.266 1.220 18.857 1.00 97.88 87 GLN A N 1
ATOM 636 C CA . GLN A 1 87 ? -4.568 0.539 17.595 1.00 97.88 87 GLN A CA 1
ATOM 637 C C . GLN A 1 87 ? -4.775 1.540 16.455 1.00 97.88 87 GLN A C 1
ATOM 639 O O . GLN A 1 87 ? -4.298 1.316 15.343 1.00 97.88 87 GLN A O 1
ATOM 644 N N . GLN A 1 88 ? -5.432 2.668 16.730 1.00 98.44 88 GLN A N 1
ATOM 645 C CA . GLN A 1 88 ? -5.586 3.738 15.750 1.00 98.44 88 GLN A CA 1
ATOM 646 C C . GLN A 1 88 ? -4.227 4.331 15.352 1.00 98.44 88 GLN A C 1
ATOM 648 O O . GLN A 1 88 ? -3.935 4.439 14.164 1.00 98.44 88 GLN A O 1
ATOM 653 N N . ALA A 1 89 ? -3.359 4.626 16.323 1.00 98.44 89 ALA A N 1
ATOM 654 C CA . ALA A 1 89 ? -2.012 5.123 16.049 1.00 98.44 89 ALA A CA 1
ATOM 655 C C . ALA A 1 89 ? -1.164 4.118 15.245 1.00 98.44 89 ALA A C 1
ATOM 657 O O . ALA A 1 89 ? -0.383 4.517 14.380 1.00 98.44 89 ALA A O 1
ATOM 658 N N . GLN A 1 90 ? -1.331 2.813 15.493 1.00 98.31 90 GLN A N 1
ATOM 659 C CA . GLN A 1 90 ? -0.689 1.762 14.697 1.00 98.31 90 GLN A CA 1
ATOM 660 C C . GLN A 1 90 ? -1.190 1.761 13.251 1.00 98.31 90 GLN A C 1
ATOM 662 O O . GLN A 1 90 ? -0.373 1.732 12.333 1.00 98.31 90 GLN A O 1
ATOM 667 N N . ILE A 1 91 ? -2.505 1.853 13.030 1.00 98.56 91 ILE A N 1
ATOM 668 C CA . ILE A 1 91 ? -3.083 1.956 11.681 1.00 98.56 91 ILE A CA 1
ATOM 669 C C . ILE A 1 91 ? -2.543 3.190 10.951 1.00 98.56 91 ILE A C 1
ATOM 671 O O . ILE A 1 91 ? -2.191 3.094 9.776 1.00 98.56 91 ILE A O 1
ATOM 675 N N . ASP A 1 92 ? -2.431 4.329 11.631 1.00 98.56 92 ASP A N 1
ATOM 676 C CA . ASP A 1 92 ? -1.918 5.561 11.027 1.00 98.56 92 ASP A CA 1
ATOM 677 C C . ASP A 1 92 ? -0.436 5.414 10.633 1.00 98.56 92 ASP A C 1
ATOM 679 O O . ASP A 1 92 ? -0.042 5.777 9.519 1.00 98.56 92 ASP A O 1
ATOM 683 N N . ALA A 1 93 ? 0.385 4.810 11.500 1.00 98.44 93 ALA A N 1
ATOM 684 C CA . ALA A 1 93 ? 1.788 4.516 11.206 1.00 98.44 93 ALA A CA 1
ATOM 685 C C . ALA A 1 93 ? 1.943 3.542 10.024 1.00 98.44 93 ALA A C 1
ATOM 687 O O . ALA A 1 93 ? 2.772 3.757 9.133 1.00 98.44 93 ALA A O 1
ATOM 688 N N . LEU A 1 94 ? 1.112 2.500 9.974 1.00 98.56 94 LEU A N 1
ATOM 689 C CA . LEU A 1 94 ? 1.039 1.566 8.852 1.00 98.56 94 LEU A CA 1
ATOM 690 C C . LEU A 1 94 ? 0.595 2.271 7.563 1.00 98.56 94 LEU A C 1
ATOM 692 O O . LEU A 1 94 ? 1.184 2.051 6.507 1.00 98.56 94 LEU A O 1
ATOM 696 N N . GLY A 1 95 ? -0.353 3.206 7.640 1.00 98.38 95 GLY A N 1
ATOM 697 C CA . GLY A 1 95 ? -0.780 4.030 6.507 1.00 98.38 95 GLY A CA 1
ATOM 698 C C . GLY A 1 95 ? 0.354 4.870 5.908 1.00 98.38 95 GLY A C 1
ATOM 699 O O . GLY A 1 95 ? 0.477 4.974 4.681 1.00 98.38 95 GLY A O 1
ATOM 700 N N . VAL A 1 96 ? 1.240 5.418 6.748 1.00 98.69 96 VAL A N 1
ATOM 701 C CA . VAL A 1 96 ? 2.452 6.117 6.287 1.00 98.69 96 VAL A CA 1
ATOM 702 C C . VAL A 1 96 ? 3.383 5.162 5.537 1.00 98.69 96 VAL A C 1
ATOM 704 O O . VAL A 1 96 ? 3.849 5.507 4.446 1.00 98.69 96 VAL A O 1
ATOM 707 N N . ARG A 1 97 ? 3.617 3.957 6.076 1.00 98.38 97 ARG A N 1
ATOM 708 C CA . ARG A 1 97 ? 4.453 2.929 5.431 1.00 98.38 97 ARG A CA 1
ATOM 709 C C . ARG A 1 97 ? 3.882 2.489 4.086 1.00 98.38 97 ARG A C 1
ATOM 711 O O . ARG A 1 97 ? 4.585 2.557 3.081 1.00 98.38 97 ARG A O 1
ATOM 718 N N . ARG A 1 98 ? 2.588 2.168 4.034 1.00 98.62 98 ARG A N 1
ATOM 719 C CA . ARG A 1 98 ? 1.871 1.821 2.797 1.00 98.62 98 ARG A CA 1
ATOM 720 C C . ARG A 1 98 ? 2.032 2.899 1.731 1.00 98.62 98 ARG A C 1
ATOM 722 O O . ARG A 1 98 ? 2.316 2.609 0.574 1.00 98.62 98 ARG A O 1
ATOM 729 N N . THR A 1 99 ? 1.869 4.163 2.122 1.00 98.69 99 THR A N 1
ATOM 730 C CA . THR A 1 99 ? 2.003 5.298 1.201 1.00 98.69 99 THR A CA 1
ATOM 731 C C . THR A 1 99 ? 3.433 5.422 0.673 1.00 98.69 99 THR A C 1
ATOM 733 O O . THR A 1 99 ? 3.633 5.758 -0.492 1.00 98.69 99 THR A O 1
ATOM 736 N N . ALA A 1 100 ? 4.443 5.160 1.505 1.00 98.56 100 ALA A N 1
ATOM 737 C CA . ALA A 1 100 ? 5.834 5.162 1.067 1.00 98.56 100 ALA A CA 1
ATOM 738 C C . ALA A 1 100 ? 6.109 4.049 0.042 1.00 98.56 100 ALA A C 1
ATOM 740 O O . ALA A 1 100 ? 6.673 4.344 -1.012 1.00 98.56 100 ALA A O 1
ATOM 741 N N . ALA A 1 101 ? 5.646 2.824 0.302 1.00 98.44 101 ALA A N 1
ATOM 742 C CA . ALA A 1 101 ? 5.768 1.705 -0.630 1.00 98.44 101 ALA A CA 1
ATOM 743 C C . ALA A 1 101 ? 5.028 1.978 -1.955 1.00 98.44 101 ALA A C 1
ATOM 745 O O . ALA A 1 101 ? 5.594 1.795 -3.033 1.00 98.44 101 ALA A O 1
ATOM 746 N N . GLN A 1 102 ? 3.817 2.543 -1.897 1.00 98.62 102 GLN A N 1
ATOM 747 C CA . GLN A 1 102 ? 3.054 2.914 -3.094 1.00 98.62 102 GLN A CA 1
ATOM 748 C C . GLN A 1 102 ? 3.804 3.923 -3.970 1.00 98.62 102 GLN A C 1
ATOM 750 O O . GLN A 1 102 ? 3.865 3.753 -5.183 1.00 98.62 102 GLN A O 1
ATOM 755 N N . ARG A 1 103 ? 4.455 4.932 -3.374 1.00 98.69 103 ARG A N 1
ATOM 756 C CA . ARG A 1 103 ? 5.260 5.894 -4.147 1.00 98.69 103 ARG A CA 1
ATOM 757 C C . ARG A 1 103 ? 6.400 5.222 -4.910 1.00 98.69 103 ARG A C 1
ATOM 759 O O . ARG A 1 103 ? 6.746 5.697 -5.988 1.00 98.69 103 ARG A O 1
ATOM 766 N N . VAL A 1 104 ? 6.998 4.160 -4.364 1.00 98.50 104 VAL A N 1
ATOM 767 C CA . VAL A 1 104 ? 8.047 3.397 -5.061 1.00 98.50 104 VAL A CA 1
ATOM 768 C C . VAL A 1 104 ? 7.459 2.695 -6.281 1.00 98.50 104 VAL A C 1
ATOM 770 O O . VAL A 1 104 ? 8.018 2.816 -7.371 1.00 98.50 104 VAL A O 1
ATOM 773 N N . VAL A 1 105 ? 6.311 2.030 -6.122 1.00 98.44 105 VAL A N 1
ATOM 774 C CA . VAL A 1 105 ? 5.597 1.384 -7.233 1.00 98.44 105 VAL A CA 1
ATOM 775 C C . VAL A 1 105 ? 5.250 2.407 -8.315 1.00 98.44 105 VAL A C 1
ATOM 777 O O . VAL A 1 105 ? 5.653 2.232 -9.462 1.00 98.44 105 VAL A O 1
ATOM 780 N N . ASP A 1 106 ? 4.615 3.521 -7.946 1.00 98.31 106 ASP A N 1
ATOM 781 C CA . ASP A 1 106 ? 4.184 4.559 -8.888 1.00 98.31 106 ASP A CA 1
ATOM 782 C C . ASP A 1 106 ? 5.365 5.146 -9.683 1.00 98.31 106 ASP A C 1
ATOM 784 O O . ASP A 1 106 ? 5.268 5.383 -10.889 1.00 98.31 106 ASP A O 1
ATOM 788 N N . GLN A 1 107 ? 6.508 5.376 -9.025 1.00 97.81 107 GLN A N 1
ATOM 789 C CA . GLN A 1 107 ? 7.716 5.900 -9.673 1.00 97.81 107 GLN A CA 1
ATOM 790 C C . GLN A 1 107 ? 8.296 4.924 -10.702 1.00 97.81 107 GLN A C 1
ATOM 792 O O . GLN A 1 107 ? 8.715 5.345 -11.785 1.00 97.81 107 GLN A O 1
ATOM 797 N N . LEU A 1 108 ? 8.334 3.633 -10.372 1.00 97.44 108 LEU A N 1
ATOM 798 C CA . LEU A 1 108 ? 8.899 2.599 -11.238 1.00 97.44 108 LEU A CA 1
ATOM 799 C C . LEU A 1 108 ? 7.948 2.254 -12.392 1.00 97.44 108 LEU A C 1
ATOM 801 O O . LEU A 1 108 ? 8.390 2.119 -13.534 1.00 97.44 108 LEU A O 1
ATOM 805 N N . GLU A 1 109 ? 6.639 2.239 -12.150 1.00 96.25 109 GLU A N 1
ATOM 806 C CA . GLU A 1 109 ? 5.630 2.103 -13.204 1.00 96.25 109 GLU A CA 1
ATOM 807 C C . GLU A 1 109 ? 5.643 3.301 -14.161 1.00 96.25 109 GLU A C 1
ATOM 809 O O . GLU A 1 109 ? 5.611 3.131 -15.382 1.00 96.25 109 GLU A O 1
ATOM 814 N N . ALA A 1 110 ? 5.792 4.525 -13.645 1.00 95.69 110 ALA A N 1
ATOM 815 C CA . ALA A 1 110 ? 5.958 5.709 -14.486 1.00 95.69 110 ALA A CA 1
ATOM 816 C C . ALA A 1 110 ? 7.228 5.645 -15.353 1.00 95.69 110 ALA A C 1
ATOM 818 O O . ALA A 1 110 ? 7.248 6.197 -16.455 1.00 95.69 110 ALA A O 1
ATOM 819 N N . LYS A 1 111 ? 8.287 4.973 -14.883 1.00 93.69 111 LYS A N 1
ATOM 820 C CA . LYS A 1 111 ? 9.509 4.742 -15.665 1.00 93.69 111 LYS A CA 1
ATOM 821 C C . LYS A 1 111 ? 9.287 3.730 -16.793 1.00 93.69 111 LYS A C 1
ATOM 823 O O . LYS A 1 111 ? 9.827 3.934 -17.877 1.00 93.69 111 LYS A O 1
ATOM 828 N N . LEU A 1 112 ? 8.493 2.683 -16.564 1.00 90.31 112 LEU A N 1
ATOM 829 C CA . LEU A 1 112 ? 8.119 1.698 -17.588 1.00 90.31 112 LEU A CA 1
ATOM 830 C C . LEU A 1 112 ? 7.232 2.296 -18.689 1.00 90.31 112 LEU A C 1
ATOM 832 O O . LEU A 1 112 ? 7.367 1.938 -19.856 1.00 90.31 112 LEU A O 1
ATOM 836 N N . ASN A 1 113 ? 6.358 3.233 -18.325 1.00 88.62 113 ASN A N 1
ATOM 837 C CA . ASN A 1 113 ? 5.369 3.825 -19.230 1.00 88.62 113 ASN A CA 1
ATOM 838 C C . ASN A 1 113 ? 5.876 5.053 -20.024 1.00 88.62 113 ASN A C 1
ATOM 840 O O . ASN A 1 113 ? 5.070 5.734 -20.659 1.00 88.62 113 ASN A O 1
ATOM 844 N N . ARG A 1 114 ? 7.177 5.373 -19.969 1.00 75.56 114 ARG A N 1
ATOM 845 C CA . ARG A 1 114 ? 7.782 6.599 -20.534 1.00 75.56 114 ARG A CA 1
ATOM 846 C C . ARG A 1 114 ? 8.544 6.384 -21.834 1.00 75.56 114 ARG A C 1
ATOM 848 O O . ARG A 1 114 ? 8.211 7.040 -22.843 1.00 75.56 114 ARG A O 1
#

Sequence (114 aa):
MKLALVALLAAAVAAPVVYVPTPSDAQVRVGSGARRDPPRRVRPAPRLTEAEEDRMYAARDEILDVDSEIANIRAAGETAGGLSAEQQAQIDALGVRRTAAQRVVDQL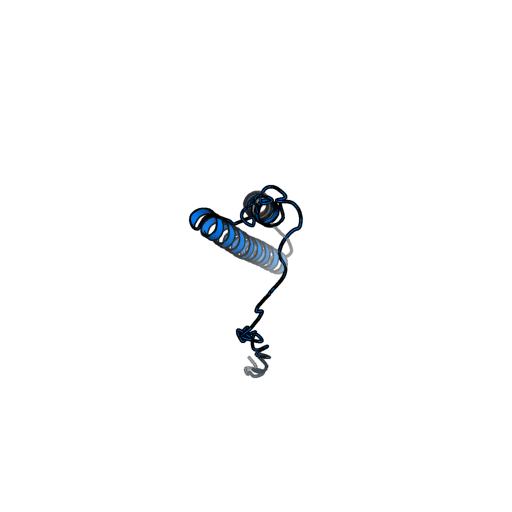EAKLNR

Mean predicted aligned error: 15.85 Å

Secondary structure (DSSP, 8-state):
------------------------------------------PPPP---HHHHHHHHHHHHHHHHHHHHHHHHHHHHHHHTS--HHHHHHHHHHHHHHHHHHHHHHHHHHHHT-

Foldseek 3Di:
DDDDDDDDDDDPPPDPPPPDPDPDDDDPDDDDDDDDDPPPPPDPQQDDDPVLVVLLVVLVVLLVVLVVVLVVLVVVQVVVVHHDPVSVVSNVVSVVSNVVSVVSNVVSVVSNVD

Nearest PDB structures (foldseek):
  3k9a-assembly1_A  TM=7.649E-01  e=1.548E+00  Human immunodeficiency virus 1
  6dma-assembly4_G  TM=4.922E-01  e=3.178E+00  synthetic construct
  2gl2-assembly2_B  TM=4.609E-01  e=3.178E+00  Fusobacterium nucleatum
  2gl2-assembly1_A  TM=4.638E-01  e=3.582E+00  Fusobacterium nucleatum
  3ja6-assembly1_I  TM=4.525E-01  e=8.802E+00  Escherichia coli

Radius of gyration: 26.39 Å; Cα contacts (8 Å, |Δi|>4): 44; chains: 1; bounding box: 40×38×78 Å